Protein AF-A0A7X6SQX8-F1 (afdb_monomer_lite)

Foldseek 3Di:
DCVQLLVCLVVVNPVSNLVNLLVVCVVPVVSLVVLCPDPSNVVCNPPPSNVVSSD

Sequence (55 aa):
PYLKAVVGARLDDRNYVLNGLREAVGIDPAFKAMAKTDMEMAKFFADDSFRSLVQ

Radius of gyration: 9.38 Å; chains: 1; bounding box: 18×18×21 Å

Secondary structure (DSSP, 8-state):
-HHHHHHHHHTT-HHHHHHHHHHHHHH-THHHHHHHH-GGGGGGTT-HHHHHHH-

Structure (mmCIF, N/CA/C/O backbone):
data_AF-A0A7X6SQX8-F1
#
_entry.id   AF-A0A7X6SQX8-F1
#
loop_
_atom_site.group_PDB
_atom_site.id
_atom_site.type_symbol
_atom_site.label_atom_id
_atom_site.label_alt_id
_atom_site.label_comp_id
_atom_site.label_asym_id
_atom_site.label_entity_id
_atom_site.label_seq_id
_atom_site.pdbx_PDB_ins_code
_atom_site.Cartn_x
_atom_site.Cartn_y
_atom_site.Cartn_z
_atom_site.occupancy
_atom_site.B_iso_or_equiv
_atom_site.auth_seq_id
_atom_site.auth_comp_id
_atom_site.auth_asym_id
_atom_site.auth_atom_id
_atom_site.pdbx_PDB_model_num
ATOM 1 N N . PRO A 1 1 ? -6.584 9.956 0.911 1.00 86.00 1 PRO A N 1
ATOM 2 C CA . PRO A 1 1 ? -5.317 9.235 1.190 1.00 86.00 1 PRO A CA 1
ATOM 3 C C . PRO A 1 1 ? -5.216 7.851 0.524 1.00 86.00 1 PRO A C 1
ATOM 5 O O . PRO A 1 1 ? -4.217 7.601 -0.131 1.0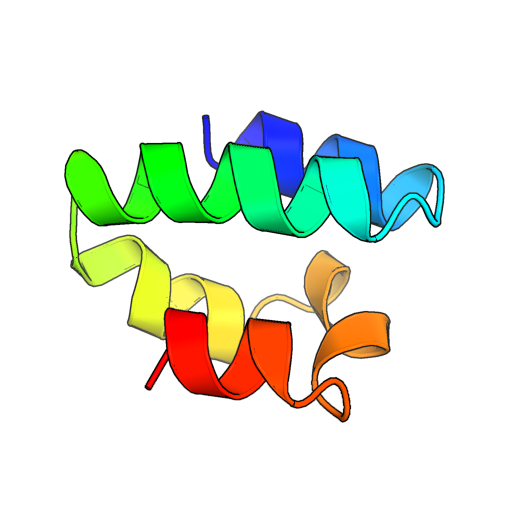0 86.00 1 PRO A O 1
ATOM 8 N N . TYR A 1 2 ? -6.231 6.978 0.586 1.00 95.50 2 TYR A N 1
ATOM 9 C CA . TYR A 1 2 ? -6.141 5.668 -0.086 1.00 95.50 2 TYR A CA 1
ATOM 10 C C . TYR A 1 2 ? -5.968 5.798 -1.610 1.00 95.50 2 TYR A C 1
ATOM 12 O O . TYR A 1 2 ? -5.036 5.255 -2.190 1.00 95.50 2 TYR A O 1
ATOM 20 N N . LEU A 1 3 ? -6.769 6.655 -2.252 1.00 95.88 3 LEU A N 1
ATOM 21 C CA . LEU A 1 3 ? -6.621 6.960 -3.682 1.00 95.88 3 LEU A CA 1
ATOM 22 C C . LEU A 1 3 ? -5.259 7.587 -4.040 1.00 95.88 3 LEU A C 1
ATOM 24 O O . LEU A 1 3 ? -4.808 7.454 -5.169 1.00 95.88 3 LEU A O 1
ATOM 28 N N . LYS A 1 4 ? -4.567 8.224 -3.084 1.00 96.00 4 LYS A N 1
ATOM 29 C CA . LYS A 1 4 ? -3.186 8.708 -3.267 1.00 96.00 4 LYS A CA 1
ATOM 30 C C . LYS A 1 4 ? -2.216 7.528 -3.394 1.00 96.00 4 LYS A C 1
ATOM 32 O O . LYS A 1 4 ? -1.325 7.579 -4.232 1.00 96.00 4 LYS A O 1
ATOM 37 N N . ALA A 1 5 ? -2.431 6.452 -2.630 1.00 97.12 5 ALA A N 1
ATOM 38 C CA . ALA A 1 5 ? -1.669 5.215 -2.781 1.00 97.12 5 ALA A CA 1
ATOM 39 C C . ALA A 1 5 ? -1.928 4.557 -4.145 1.00 97.12 5 ALA A C 1
ATOM 41 O O . ALA A 1 5 ? -0.981 4.171 -4.818 1.00 97.12 5 ALA A O 1
ATOM 42 N N . VAL A 1 6 ? -3.189 4.517 -4.595 1.00 97.06 6 VAL A N 1
ATOM 43 C CA . VAL A 1 6 ? -3.559 4.034 -5.942 1.00 97.06 6 VAL A CA 1
ATOM 44 C C . VAL A 1 6 ? -2.852 4.831 -7.040 1.00 97.06 6 VAL A C 1
ATOM 46 O O . VAL A 1 6 ? -2.281 4.249 -7.959 1.00 97.06 6 VAL A O 1
ATOM 49 N N . VAL A 1 7 ? -2.817 6.163 -6.927 1.00 97.25 7 VAL A N 1
ATOM 50 C CA . VAL A 1 7 ? -2.052 7.009 -7.856 1.00 97.25 7 VAL A CA 1
ATOM 51 C C . VAL A 1 7 ? -0.564 6.657 -7.816 1.00 97.25 7 VAL A C 1
ATOM 53 O O . VAL A 1 7 ? 0.032 6.478 -8.873 1.00 97.25 7 VAL A O 1
ATOM 56 N N . GLY A 1 8 ? 0.024 6.491 -6.627 1.00 96.88 8 GLY A N 1
ATOM 57 C CA . GLY A 1 8 ? 1.410 6.039 -6.484 1.00 96.88 8 GLY A CA 1
ATOM 58 C C . GLY A 1 8 ? 1.684 4.721 -7.204 1.00 96.88 8 GLY A C 1
ATOM 59 O O . GLY A 1 8 ? 2.675 4.611 -7.919 1.00 96.88 8 GLY A O 1
ATOM 60 N N . ALA A 1 9 ? 0.773 3.754 -7.109 1.00 96.88 9 ALA A N 1
ATOM 61 C CA . ALA A 1 9 ? 0.946 2.459 -7.753 1.00 96.88 9 ALA A CA 1
ATOM 62 C C . ALA A 1 9 ? 0.896 2.536 -9.285 1.00 96.88 9 ALA A C 1
ATOM 64 O O . ALA A 1 9 ? 1.654 1.846 -9.971 1.00 96.88 9 ALA A O 1
ATOM 65 N N . ARG A 1 10 ? 0.057 3.422 -9.832 1.00 96.19 10 ARG A N 1
ATOM 66 C CA . ARG A 1 10 ? -0.007 3.697 -11.277 1.00 96.19 10 ARG A CA 1
ATOM 67 C C . ARG A 1 10 ? 1.219 4.440 -11.796 1.00 96.19 10 ARG A C 1
ATOM 69 O O . ARG A 1 10 ? 1.577 4.272 -12.956 1.00 96.19 10 ARG A O 1
ATOM 76 N N . LEU A 1 11 ? 1.855 5.231 -10.936 1.00 96.50 11 LEU A N 1
ATOM 77 C CA . LEU A 1 11 ? 3.122 5.907 -11.217 1.00 96.50 11 LEU A CA 1
ATOM 78 C C . LEU A 1 11 ? 4.347 5.018 -10.964 1.00 96.50 11 LEU A C 1
ATOM 80 O O . LEU A 1 11 ? 5.463 5.470 -11.191 1.00 96.50 11 LEU A O 1
ATOM 84 N N . ASP A 1 12 ? 4.149 3.781 -10.494 1.00 95.38 12 ASP A N 1
ATOM 85 C CA . ASP A 1 12 ? 5.225 2.879 -10.063 1.00 95.38 12 ASP A CA 1
ATOM 86 C C . ASP A 1 12 ? 6.104 3.473 -8.937 1.00 95.38 12 ASP A C 1
ATOM 88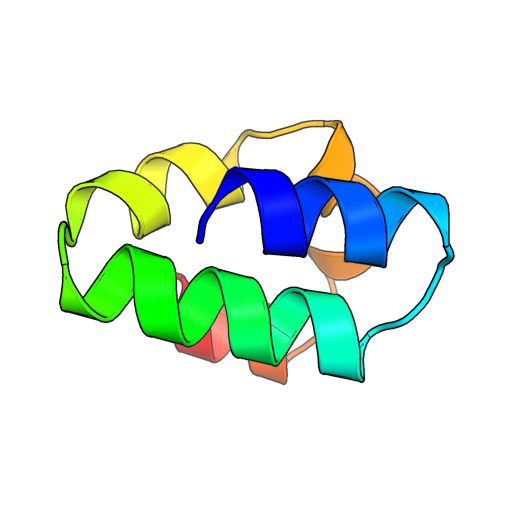 O O . ASP A 1 12 ? 7.238 3.058 -8.710 1.00 95.38 12 ASP A O 1
ATOM 92 N N . ASP A 1 13 ? 5.565 4.440 -8.186 1.00 96.81 13 ASP A N 1
ATOM 93 C CA . ASP A 1 13 ? 6.253 5.110 -7.085 1.00 96.81 13 ASP A CA 1
ATOM 94 C C . ASP A 1 13 ? 5.909 4.438 -5.753 1.00 96.81 13 ASP A C 1
ATOM 96 O O . ASP A 1 13 ? 4.928 4.761 -5.071 1.00 96.81 13 ASP A O 1
ATOM 100 N N . ARG A 1 14 ? 6.781 3.511 -5.355 1.00 96.00 14 ARG A N 1
ATOM 101 C CA . ARG A 1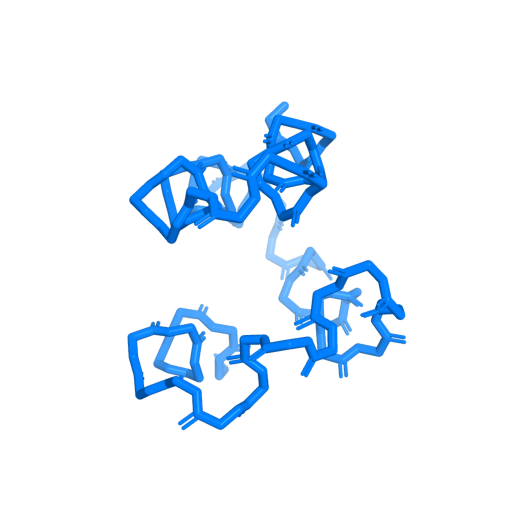 14 ? 6.717 2.789 -4.080 1.00 96.00 14 ARG A CA 1
ATOM 102 C C . ARG A 1 14 ? 6.588 3.712 -2.867 1.00 96.00 14 ARG A C 1
ATOM 104 O O . ARG A 1 14 ? 5.812 3.425 -1.956 1.00 96.00 14 ARG A O 1
ATOM 111 N N . ASN A 1 15 ? 7.353 4.801 -2.816 1.00 96.81 15 ASN A N 1
ATOM 112 C CA . ASN A 1 15 ? 7.331 5.696 -1.659 1.00 96.81 15 ASN A CA 1
ATOM 113 C C . ASN A 1 15 ? 5.981 6.405 -1.570 1.00 96.81 15 ASN A C 1
ATOM 115 O O . ASN A 1 15 ? 5.428 6.569 -0.478 1.00 96.81 15 ASN A O 1
ATOM 119 N N . TYR A 1 16 ? 5.419 6.770 -2.721 1.00 97.19 16 TYR A N 1
ATOM 120 C CA . TYR A 1 16 ? 4.122 7.418 -2.779 1.00 97.19 16 TYR A CA 1
ATOM 121 C C . TYR A 1 16 ? 2.974 6.478 -2.386 1.00 97.19 16 TYR A C 1
ATOM 123 O O . TYR A 1 16 ? 2.088 6.891 -1.629 1.00 97.19 16 TYR A O 1
ATOM 131 N N . VAL A 1 17 ? 3.048 5.199 -2.781 1.00 97.44 17 VAL A N 1
ATOM 132 C CA . VAL A 1 17 ? 2.143 4.135 -2.306 1.00 97.44 17 VAL A CA 1
ATOM 133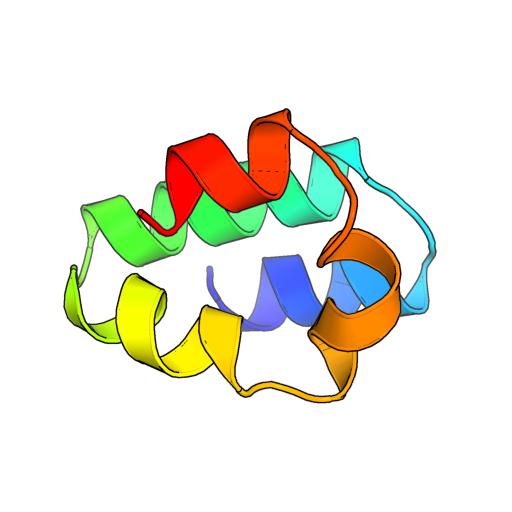 C C . VAL A 1 17 ? 2.177 4.029 -0.784 1.00 97.44 17 VAL A C 1
ATOM 135 O O . VAL A 1 17 ? 1.144 4.181 -0.131 1.00 97.44 17 VAL A O 1
ATOM 138 N N . LEU A 1 18 ? 3.361 3.807 -0.204 1.00 97.44 18 LEU A N 1
ATOM 139 C CA . LEU A 1 18 ? 3.508 3.566 1.234 1.00 97.44 18 LEU A CA 1
ATOM 140 C C . LEU A 1 18 ? 3.056 4.766 2.070 1.00 97.44 18 LEU A C 1
ATOM 142 O O . LEU A 1 18 ? 2.441 4.589 3.120 1.00 97.44 18 LEU A O 1
ATOM 146 N N . ASN A 1 19 ? 3.324 5.987 1.607 1.00 97.81 19 ASN A N 1
ATOM 147 C CA . ASN A 1 19 ? 2.897 7.199 2.300 1.00 97.81 19 ASN A CA 1
ATOM 148 C C . ASN A 1 19 ? 1.376 7.373 2.253 1.00 97.81 19 ASN A C 1
ATOM 150 O O . ASN A 1 19 ? 0.754 7.567 3.298 1.00 97.81 19 ASN A O 1
ATOM 154 N N . GLY A 1 20 ? 0.764 7.239 1.072 1.00 97.19 20 GLY A N 1
ATOM 155 C CA . GLY A 1 20 ? -0.691 7.333 0.931 1.00 97.19 20 GLY A CA 1
ATOM 156 C C . GLY A 1 20 ? -1.429 6.247 1.716 1.00 97.19 20 GLY A C 1
ATOM 157 O O . GLY A 1 20 ? -2.446 6.525 2.356 1.00 97.19 20 GLY A O 1
ATOM 158 N N . LEU A 1 21 ? -0.890 5.026 1.719 1.00 97.50 21 LEU A N 1
ATOM 159 C CA . LEU A 1 21 ? -1.486 3.894 2.417 1.00 97.50 21 LEU A CA 1
ATOM 160 C C . LEU A 1 21 ? -1.332 4.025 3.937 1.00 97.50 21 LEU A C 1
ATOM 162 O O . LEU A 1 21 ? -2.278 3.740 4.663 1.00 97.50 21 LEU A O 1
ATOM 166 N N . ARG A 1 22 ? -0.191 4.523 4.432 1.00 97.44 22 ARG A N 1
ATOM 167 C CA . ARG A 1 22 ? 0.015 4.769 5.869 1.00 97.44 22 ARG A CA 1
ATOM 168 C C . ARG A 1 22 ? -0.950 5.820 6.407 1.00 97.44 22 ARG A C 1
ATOM 170 O O . ARG A 1 22 ? -1.537 5.612 7.463 1.00 97.44 22 ARG A O 1
ATOM 177 N N . GLU A 1 23 ? -1.149 6.909 5.666 1.00 97.88 23 GLU A N 1
ATOM 178 C CA . GLU A 1 23 ? -2.163 7.917 5.999 1.00 97.88 23 GLU A CA 1
ATOM 179 C C . GLU A 1 23 ? -3.573 7.306 6.004 1.00 97.88 23 GLU A C 1
ATOM 181 O O . GLU A 1 23 ? -4.352 7.561 6.918 1.00 97.88 23 GLU A O 1
ATOM 186 N N . ALA A 1 24 ? -3.906 6.484 5.001 1.00 97.69 24 ALA A N 1
ATOM 187 C CA . ALA A 1 24 ? -5.220 5.854 4.895 1.00 97.69 24 ALA A CA 1
ATOM 188 C C . ALA A 1 24 ? -5.499 4.911 6.070 1.00 97.69 24 ALA A C 1
ATOM 190 O O . ALA A 1 24 ? -6.518 5.060 6.736 1.00 97.69 24 ALA A O 1
ATOM 191 N N . VAL A 1 25 ? -4.571 3.999 6.364 1.00 97.06 25 VAL A N 1
ATOM 192 C CA . VAL A 1 25 ? -4.673 3.050 7.482 1.00 97.06 25 VAL A CA 1
ATOM 193 C C . VAL A 1 25 ? -4.748 3.768 8.833 1.00 97.06 25 VAL A C 1
ATOM 195 O O . VAL A 1 25 ? -5.426 3.287 9.736 1.00 97.06 25 VAL A O 1
ATOM 198 N N . GLY A 1 26 ? -4.087 4.922 8.973 1.00 96.44 26 GLY A N 1
ATOM 199 C CA . GLY A 1 26 ? -4.189 5.760 10.170 1.00 96.44 26 GLY A CA 1
ATOM 200 C C . GLY A 1 26 ? -5.567 6.405 10.370 1.00 96.44 26 GLY A C 1
ATOM 201 O O . GLY A 1 26 ? -5.919 6.722 11.501 1.00 96.44 26 GLY A O 1
ATOM 202 N N . ILE A 1 27 ? -6.343 6.588 9.296 1.00 96.94 27 ILE A N 1
ATOM 203 C CA . ILE A 1 27 ? -7.719 7.110 9.344 1.00 96.94 27 ILE A CA 1
ATOM 204 C C . ILE A 1 27 ? -8.722 5.977 9.559 1.00 96.94 27 ILE A C 1
ATOM 206 O O . ILE A 1 27 ? -9.605 6.095 10.402 1.00 96.94 27 ILE A O 1
ATOM 210 N N . ASP A 1 28 ? -8.587 4.894 8.795 1.00 96.81 28 ASP A N 1
ATOM 211 C CA . ASP A 1 28 ? -9.441 3.716 8.906 1.00 96.81 28 ASP A CA 1
ATOM 212 C C . ASP A 1 28 ? -8.613 2.430 8.710 1.00 96.81 28 ASP A C 1
ATOM 214 O O . ASP A 1 28 ? -8.125 2.152 7.605 1.00 96.81 28 ASP A O 1
ATOM 218 N N . PRO A 1 29 ? -8.468 1.598 9.758 1.00 96.25 29 PRO A N 1
ATOM 219 C CA . PRO A 1 29 ? -7.774 0.320 9.667 1.00 96.25 29 PRO A CA 1
ATOM 220 C C . PRO A 1 29 ? -8.361 -0.645 8.625 1.00 96.25 29 PRO A C 1
ATOM 222 O O . PRO A 1 29 ? -7.638 -1.531 8.161 1.00 96.25 29 PRO A O 1
ATOM 225 N N . ALA A 1 30 ? -9.626 -0.483 8.212 1.00 96.44 30 ALA A N 1
ATOM 226 C CA . ALA A 1 30 ? -10.255 -1.308 7.179 1.00 96.44 30 ALA A CA 1
ATOM 227 C C . ALA A 1 30 ? -9.511 -1.241 5.833 1.00 96.44 30 ALA A C 1
ATOM 229 O O . ALA A 1 30 ? -9.509 -2.214 5.071 1.00 96.44 30 ALA A O 1
ATOM 230 N N . PHE A 1 31 ? -8.788 -0.146 5.565 1.00 97.19 31 PHE A N 1
ATOM 231 C CA . PHE A 1 31 ? -7.965 -0.017 4.362 1.00 97.19 31 PHE A CA 1
ATOM 232 C C . PHE A 1 31 ? -6.830 -1.042 4.281 1.00 97.19 31 PHE A C 1
ATOM 234 O O . PHE A 1 31 ? -6.378 -1.344 3.178 1.00 97.19 31 PHE A O 1
ATOM 241 N N . LYS A 1 32 ? -6.401 -1.640 5.402 1.00 97.25 32 LYS A N 1
ATOM 242 C CA . LYS A 1 32 ? -5.445 -2.758 5.381 1.00 97.25 32 LYS A CA 1
ATOM 243 C C . LYS A 1 32 ? -6.003 -3.965 4.636 1.00 97.25 32 LYS A C 1
ATOM 245 O O . LYS A 1 32 ? -5.320 -4.548 3.800 1.00 97.25 32 LYS A O 1
ATOM 250 N N . ALA A 1 33 ? -7.243 -4.345 4.944 1.00 97.12 33 ALA A N 1
ATOM 251 C CA . ALA A 1 33 ? -7.900 -5.482 4.309 1.00 97.12 33 ALA A CA 1
ATOM 252 C C . ALA A 1 33 ? -8.176 -5.195 2.828 1.00 97.12 33 ALA A C 1
ATOM 254 O O . ALA A 1 33 ? -7.914 -6.049 1.986 1.00 97.12 33 ALA A O 1
ATOM 255 N N . MET A 1 34 ? -8.611 -3.970 2.515 1.00 96.69 34 MET A N 1
ATOM 256 C CA . MET A 1 34 ? -8.814 -3.522 1.136 1.00 96.69 34 MET A CA 1
ATOM 257 C C . MET A 1 34 ? -7.516 -3.629 0.318 1.00 96.69 34 MET A C 1
ATOM 259 O O . MET A 1 34 ? -7.498 -4.310 -0.707 1.00 96.69 34 MET A O 1
ATOM 263 N N . ALA A 1 35 ? -6.410 -3.073 0.828 1.00 97.25 35 ALA A N 1
ATOM 264 C CA . ALA A 1 35 ? -5.114 -3.059 0.148 1.00 97.25 35 ALA A CA 1
ATOM 265 C C . ALA A 1 35 ? -4.552 -4.455 -0.156 1.00 97.25 35 ALA A C 1
ATOM 267 O O . ALA A 1 35 ? -3.867 -4.618 -1.159 1.00 97.25 35 ALA A O 1
ATOM 268 N N . LYS A 1 36 ? -4.857 -5.475 0.660 1.00 96.75 36 LYS A N 1
ATOM 269 C CA . LYS A 1 36 ? -4.429 -6.870 0.417 1.00 96.75 36 LYS A CA 1
ATOM 270 C C . LYS A 1 36 ? -5.055 -7.494 -0.834 1.00 96.75 36 LYS A C 1
ATOM 272 O O . LYS A 1 36 ? -4.522 -8.471 -1.347 1.00 96.75 36 LYS A O 1
ATOM 277 N N . THR A 1 37 ? -6.199 -6.979 -1.280 1.00 96.75 37 THR A N 1
ATOM 278 C CA . THR A 1 37 ? -6.985 -7.550 -2.391 1.00 96.75 37 THR A CA 1
ATOM 279 C C . THR A 1 37 ? -7.090 -6.624 -3.599 1.00 96.75 37 THR A C 1
ATOM 281 O O . THR A 1 37 ? -7.601 -7.021 -4.642 1.00 96.75 37 THR A O 1
ATOM 284 N N . ASP A 1 38 ? -6.597 -5.395 -3.470 1.00 96.38 38 ASP A N 1
ATOM 285 C CA . ASP A 1 38 ? -6.671 -4.377 -4.507 1.00 96.38 38 ASP A CA 1
ATOM 286 C C . ASP A 1 38 ? -5.685 -4.677 -5.647 1.00 96.38 38 ASP A C 1
ATOM 288 O O . ASP A 1 38 ? -4.470 -4.733 -5.445 1.00 96.38 38 ASP A O 1
ATOM 292 N N . MET A 1 39 ? -6.205 -4.856 -6.863 1.00 96.06 39 MET A N 1
ATOM 293 C CA . MET A 1 39 ? -5.394 -5.160 -8.047 1.00 96.06 39 MET A CA 1
ATOM 294 C C . MET A 1 39 ? -4.433 -4.026 -8.414 1.00 96.06 39 MET A C 1
ATOM 296 O O . MET A 1 39 ? -3.375 -4.297 -8.981 1.00 96.06 39 MET A O 1
ATOM 300 N N . GLU A 1 40 ? -4.742 -2.777 -8.057 1.00 95.81 40 GLU A N 1
ATOM 301 C CA . GLU A 1 40 ? -3.826 -1.650 -8.266 1.00 95.81 40 GLU A CA 1
ATOM 302 C C . GLU A 1 40 ? -2.568 -1.808 -7.398 1.00 95.81 40 GLU A C 1
ATOM 304 O O . GLU A 1 40 ? -1.483 -1.377 -7.780 1.00 95.81 40 GLU A O 1
ATOM 309 N N . MET A 1 41 ? -2.689 -2.475 -6.246 1.00 96.62 41 MET A N 1
ATOM 310 C CA . MET A 1 41 ? -1.589 -2.724 -5.313 1.00 96.62 41 MET A CA 1
ATOM 311 C C . MET A 1 41 ? -0.820 -4.018 -5.616 1.00 96.62 41 MET A C 1
ATOM 313 O O . MET A 1 41 ? 0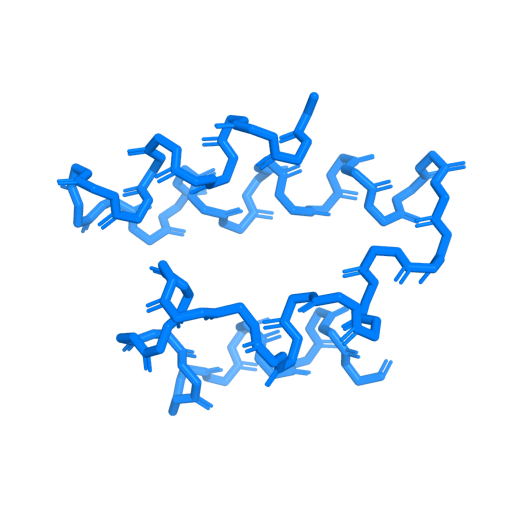.208 -4.264 -4.984 1.00 96.62 41 MET A O 1
ATOM 317 N N . ALA A 1 42 ? -1.260 -4.828 -6.588 1.00 96.31 42 ALA A N 1
ATOM 318 C CA . ALA A 1 42 ? -0.724 -6.171 -6.832 1.00 96.31 42 ALA A CA 1
ATOM 319 C C . ALA A 1 42 ? 0.799 -6.200 -7.038 1.00 96.31 42 ALA A C 1
ATOM 321 O O . ALA A 1 42 ? 1.479 -7.109 -6.560 1.00 96.31 42 ALA A O 1
ATOM 322 N N . LYS A 1 43 ? 1.354 -5.165 -7.679 1.00 95.31 43 LYS A N 1
ATOM 323 C CA . LYS A 1 43 ? 2.804 -5.000 -7.880 1.00 95.31 43 LYS A CA 1
ATOM 324 C C . LYS A 1 43 ? 3.603 -4.942 -6.574 1.00 95.31 43 LYS A C 1
ATOM 326 O O . LYS A 1 43 ? 4.769 -5.318 -6.549 1.00 95.31 43 LYS A O 1
ATOM 331 N N . PHE A 1 44 ? 2.981 -4.475 -5.496 1.00 95.94 44 PHE A N 1
ATOM 332 C CA . PHE A 1 44 ? 3.614 -4.257 -4.198 1.00 95.94 44 PHE A CA 1
ATOM 333 C C . PHE A 1 44 ? 3.331 -5.392 -3.208 1.00 95.94 44 PHE A C 1
ATOM 335 O O . PHE A 1 44 ? 3.836 -5.362 -2.093 1.00 95.94 44 PHE A O 1
ATOM 342 N N . PHE A 1 45 ? 2.575 -6.429 -3.586 1.00 95.69 45 PHE A N 1
ATOM 343 C CA . PHE A 1 45 ? 2.233 -7.529 -2.672 1.00 95.69 45 PHE A CA 1
ATOM 344 C C . PHE A 1 45 ? 3.449 -8.314 -2.174 1.00 95.69 45 PHE A C 1
ATOM 346 O O . PHE A 1 45 ? 3.419 -8.860 -1.071 1.00 95.69 45 PHE A O 1
ATOM 353 N N . ALA A 1 46 ? 4.517 -8.358 -2.969 1.00 95.75 46 ALA A N 1
ATOM 354 C CA . ALA A 1 46 ? 5.783 -8.969 -2.582 1.00 95.75 46 ALA A CA 1
ATOM 355 C C . ALA A 1 46 ? 6.722 -8.007 -1.828 1.00 95.75 46 ALA A C 1
ATOM 357 O O . ALA A 1 46 ? 7.748 -8.456 -1.331 1.00 95.75 46 ALA A O 1
ATOM 358 N N . ASP A 1 47 ? 6.397 -6.712 -1.727 1.00 96.31 47 ASP A N 1
ATOM 359 C CA . ASP A 1 47 ? 7.226 -5.737 -1.016 1.00 96.31 47 ASP A CA 1
ATOM 360 C C . ASP A 1 47 ? 7.055 -5.871 0.503 1.00 96.31 47 ASP A C 1
ATOM 362 O O . ASP A 1 47 ? 5.946 -5.795 1.037 1.00 96.31 47 ASP A O 1
ATOM 366 N N . ASP A 1 48 ? 8.167 -6.019 1.222 1.00 97.31 48 ASP A N 1
ATOM 367 C CA . ASP A 1 48 ? 8.146 -6.233 2.672 1.00 97.31 48 ASP A CA 1
ATOM 368 C C . ASP A 1 48 ? 7.572 -5.041 3.449 1.00 97.31 48 ASP A C 1
ATOM 370 O O . ASP A 1 48 ? 6.878 -5.224 4.451 1.00 97.31 48 ASP A O 1
ATOM 374 N N . SER A 1 49 ? 7.812 -3.808 2.987 1.00 96.69 49 SER A N 1
ATOM 375 C CA . SER A 1 49 ? 7.265 -2.614 3.645 1.00 96.69 49 SER A CA 1
ATOM 376 C C . SER A 1 49 ? 5.760 -2.499 3.429 1.00 96.69 49 SER A C 1
ATOM 378 O O . SER A 1 49 ? 5.041 -2.135 4.359 1.00 96.69 49 SER A O 1
ATOM 380 N N . PHE A 1 50 ? 5.272 -2.849 2.237 1.00 97.25 50 PHE A N 1
ATOM 381 C CA . PHE A 1 50 ? 3.842 -2.936 1.963 1.00 97.25 50 PHE A CA 1
ATOM 382 C C . PHE A 1 50 ? 3.191 -4.007 2.839 1.00 97.25 50 PHE A C 1
ATOM 384 O O . PHE A 1 50 ? 2.234 -3.712 3.553 1.00 97.25 50 PHE A O 1
ATOM 391 N N . ARG A 1 51 ? 3.751 -5.224 2.861 1.00 97.00 51 ARG A N 1
ATOM 392 C CA . ARG A 1 51 ? 3.256 -6.331 3.695 1.00 97.00 51 ARG A CA 1
ATOM 393 C C . ARG A 1 51 ? 3.208 -5.961 5.172 1.00 97.00 51 ARG A C 1
ATOM 395 O O . ARG A 1 51 ? 2.187 -6.200 5.806 1.00 97.00 51 ARG A O 1
ATOM 402 N N . SER A 1 52 ? 4.266 -5.350 5.703 1.00 97.00 52 SER A N 1
ATOM 403 C CA . SER A 1 52 ? 4.309 -4.898 7.099 1.00 97.00 52 SER A CA 1
ATOM 404 C C . SER A 1 52 ? 3.232 -3.852 7.399 1.00 97.00 52 SER A C 1
ATOM 406 O O . SER A 1 52 ? 2.622 -3.883 8.466 1.00 97.00 52 SER A O 1
ATOM 408 N N . LEU A 1 53 ? 2.956 -2.954 6.451 1.00 96.31 53 LEU A N 1
ATOM 409 C CA . LEU A 1 53 ? 1.950 -1.910 6.616 1.00 96.31 53 LEU A CA 1
ATOM 410 C C . LEU A 1 53 ? 0.519 -2.465 6.616 1.00 96.31 53 LEU A C 1
ATOM 412 O O . LEU A 1 53 ? -0.324 -1.990 7.381 1.00 96.31 53 LEU A O 1
ATOM 416 N N . VAL A 1 54 ? 0.243 -3.454 5.763 1.00 95.19 54 VAL A N 1
ATOM 417 C CA . VAL A 1 54 ? -1.102 -4.027 5.626 1.00 95.19 54 VAL A CA 1
ATOM 418 C C . VAL A 1 54 ? -1.360 -5.207 6.553 1.00 95.19 54 VAL A C 1
ATOM 420 O O . VAL A 1 54 ? -2.522 -5.578 6.680 1.00 95.19 54 VAL A O 1
ATOM 423 N N . GLN A 1 55 ? -0.340 -5.802 7.187 1.00 88.19 55 GLN A N 1
ATOM 424 C CA . GLN A 1 55 ? -0.521 -6.942 8.096 1.00 88.19 55 GLN A CA 1
ATOM 425 C C . GLN A 1 55 ? -1.618 -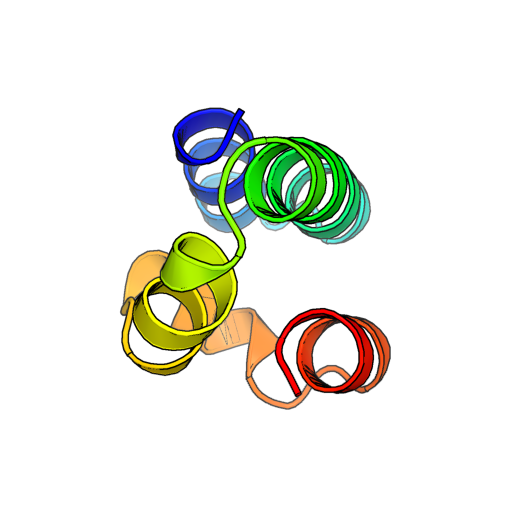6.687 9.135 1.00 88.19 55 GLN A C 1
ATOM 427 O O . GLN A 1 55 ? -1.623 -5.618 9.802 1.00 88.19 55 GLN A O 1
#

pLDDT: mean 96.33, std 1.92, range [86.0, 97.88]